Protein AF-A0A7W1Q3V2-F1 (afdb_monomer)

pLDDT: mean 90.74, std 6.9, range [56.25, 97.12]

Nearest PDB structures (foldseek):
  4tkn-assembly3_C  TM=7.096E-01  e=3.104E+00  Homo sapiens
  4mgf-assembly1_A  TM=4.597E-01  e=1.029E+00  Pseudomonas aeruginosa
  5g3q-assembly1_A  TM=3.971E-01  e=6.616E-01  Homo sapiens
  1u9t-assembly1_A-2  TM=4.318E-01  e=1.691E+00  Escherichia coli O157:H7 str. EDL933
  8e29-assembly1_A  TM=3.442E-01  e=2.489E+00  Homo sapiens

Radius of gyration: 12.83 Å; Cα contacts (8 Å, |Δi|>4): 150; chains: 1; bounding box: 32×28×35 Å

Mean predicted aligned error: 3.96 Å

Solvent-accessible surface area (backbone atoms only — not comparable to full-atom values): 4900 Å² total; per-residue (Å²): 133,81,52,30,61,46,74,48,86,68,26,37,38,41,54,51,96,94,45,75,47,78,43,44,54,93,35,49,75,46,76,46,72,46,80,45,81,55,97,95,38,81,46,52,28,27,39,39,35,30,43,48,98,89,68,48,83,44,80,46,77,37,42,38,83,40,54,75,43,56,28,77,68,46,52,62,53,55,56,70,48,55,129

Secondary structure (DSSP, 8-state):
---SEEE-SSEEEEEETTEEEEEEGGGEEEEEEEEEEETTEEEEEEEEEEE-TTS-EEEEEE-HHH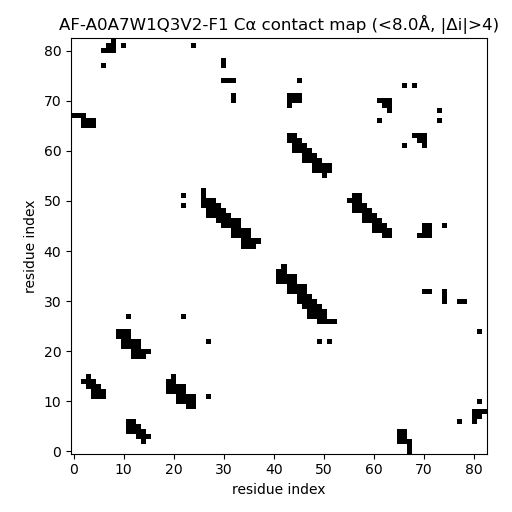HTS-HHHHHHHHHHH--

Structure (mmCIF, N/CA/C/O backbone):
data_AF-A0A7W1Q3V2-F1
#
_entry.id   AF-A0A7W1Q3V2-F1
#
loop_
_atom_site.group_PDB
_atom_site.id
_atom_site.type_symbol
_atom_site.label_atom_id
_atom_site.label_alt_id
_atom_site.label_comp_id
_atom_site.label_asym_id
_atom_site.label_entity_id
_atom_site.label_seq_id
_atom_site.pdbx_PDB_ins_code
_atom_site.Cartn_x
_atom_site.Cartn_y
_atom_site.Cartn_z
_atom_site.occupancy
_atom_site.B_iso_or_equiv
_atom_site.auth_seq_id
_atom_site.auth_comp_id
_atom_site.auth_asym_id
_atom_site.auth_atom_id
_atom_site.pdbx_PDB_model_num
ATOM 1 N N . ALA A 1 1 ? -14.332 4.428 -2.179 1.00 56.25 1 ALA A N 1
ATOM 2 C CA . ALA A 1 1 ? -12.986 4.939 -2.514 1.00 56.25 1 ALA A CA 1
ATOM 3 C C . ALA A 1 1 ? -12.201 3.821 -3.194 1.00 56.25 1 ALA A C 1
ATOM 5 O O . ALA A 1 1 ? -12.396 2.673 -2.814 1.00 56.25 1 ALA A O 1
ATOM 6 N N . ARG A 1 2 ? -11.379 4.104 -4.214 1.00 64.88 2 ARG A N 1
ATOM 7 C CA . ARG A 1 2 ? -10.459 3.090 -4.762 1.00 64.88 2 ARG A CA 1
ATOM 8 C C . ARG A 1 2 ? -9.303 2.902 -3.770 1.00 64.88 2 ARG A C 1
ATOM 10 O O . ARG A 1 2 ? -8.740 3.927 -3.381 1.00 64.88 2 ARG A O 1
ATOM 17 N N . PRO A 1 3 ? -8.938 1.663 -3.396 1.00 78.62 3 PRO A N 1
ATOM 18 C CA . PRO A 1 3 ? -7.755 1.418 -2.582 1.00 78.62 3 PRO A CA 1
ATOM 19 C C . PRO A 1 3 ? -6.525 2.061 -3.221 1.00 78.62 3 PRO A C 1
ATOM 21 O O . PRO A 1 3 ? -6.335 1.999 -4.441 1.00 78.62 3 PRO A O 1
ATOM 24 N N . ARG A 1 4 ? -5.700 2.699 -2.394 1.00 90.12 4 ARG A N 1
ATOM 25 C CA . ARG A 1 4 ? -4.451 3.342 -2.821 1.00 90.12 4 ARG A CA 1
ATOM 26 C C . ARG A 1 4 ? -3.305 2.349 -2.965 1.00 90.12 4 ARG A C 1
ATOM 28 O O . ARG A 1 4 ? -2.213 2.757 -3.336 1.00 90.12 4 ARG A O 1
ATOM 35 N N . LEU A 1 5 ? -3.552 1.072 -2.708 1.00 93.88 5 LEU A N 1
ATOM 36 C CA . LEU A 1 5 ? -2.577 0.005 -2.819 1.00 93.88 5 LEU A CA 1
ATOM 37 C C . LEU A 1 5 ? -3.172 -1.151 -3.622 1.00 93.88 5 LEU A C 1
ATOM 39 O O . LEU A 1 5 ? -4.300 -1.572 -3.369 1.00 93.88 5 LEU A O 1
ATOM 43 N N . ARG A 1 6 ? -2.413 -1.654 -4.593 1.00 93.75 6 ARG A N 1
ATOM 44 C CA . ARG A 1 6 ? -2.716 -2.873 -5.345 1.00 93.75 6 ARG A CA 1
ATOM 45 C C . ARG A 1 6 ? -1.438 -3.690 -5.468 1.00 93.75 6 ARG A C 1
ATOM 47 O O . ARG A 1 6 ? -0.399 -3.106 -5.747 1.00 93.75 6 ARG A O 1
ATOM 54 N N . ALA A 1 7 ? -1.534 -5.002 -5.311 1.00 93.44 7 ALA A N 1
ATOM 55 C CA . ALA A 1 7 ? -0.452 -5.930 -5.607 1.00 93.44 7 ALA A CA 1
ATOM 56 C C . ALA A 1 7 ? -0.900 -6.938 -6.666 1.00 93.44 7 ALA A C 1
ATOM 58 O O . ALA A 1 7 ? -2.075 -7.314 -6.713 1.00 93.44 7 ALA A O 1
ATOM 59 N N . ASP A 1 8 ? 0.034 -7.341 -7.512 1.00 92.94 8 ASP A N 1
ATOM 60 C CA . ASP A 1 8 ? -0.108 -8.387 -8.517 1.00 92.94 8 ASP A CA 1
ATOM 61 C C . ASP A 1 8 ? 1.231 -9.123 -8.692 1.00 92.94 8 ASP A C 1
ATOM 63 O O . ASP A 1 8 ? 2.182 -8.890 -7.945 1.00 92.94 8 ASP A O 1
ATOM 67 N N . ALA A 1 9 ? 1.291 -10.061 -9.637 1.00 92.00 9 ALA A N 1
ATOM 68 C CA . ALA A 1 9 ? 2.478 -10.884 -9.861 1.00 92.00 9 ALA A CA 1
ATOM 69 C C . ALA A 1 9 ? 3.719 -10.062 -10.260 1.00 92.00 9 ALA A C 1
ATOM 71 O O . ALA A 1 9 ? 4.838 -10.496 -9.997 1.00 92.00 9 ALA A O 1
ATOM 72 N N . ASP A 1 10 ? 3.530 -8.874 -10.841 1.00 93.19 10 ASP A N 1
ATOM 73 C CA . ASP A 1 10 ? 4.622 -8.035 -11.336 1.00 93.19 10 ASP A CA 1
ATOM 74 C C . ASP A 1 10 ? 5.145 -7.080 -10.247 1.00 93.19 10 ASP A C 1
ATOM 76 O O . ASP A 1 10 ? 6.333 -6.743 -10.222 1.00 93.19 10 ASP A O 1
ATOM 80 N N . GLY A 1 11 ? 4.290 -6.675 -9.300 1.00 94.62 11 GLY A N 1
ATOM 81 C CA . GLY A 1 11 ? 4.708 -5.840 -8.178 1.00 94.62 11 GLY A CA 1
ATOM 82 C C . GLY A 1 11 ? 3.574 -5.175 -7.404 1.00 94.62 11 GLY A C 1
ATOM 83 O O . GLY A 1 11 ? 2.446 -5.662 -7.317 1.00 94.62 11 GLY A O 1
ATOM 84 N N . ILE A 1 12 ? 3.889 -4.014 -6.828 1.00 95.12 12 ILE A N 1
ATOM 85 C CA . ILE A 1 12 ? 2.965 -3.184 -6.055 1.00 95.12 12 ILE A CA 1
ATOM 86 C C . ILE A 1 12 ? 2.730 -1.853 -6.764 1.00 95.12 12 ILE A C 1
ATOM 88 O O . ILE A 1 12 ? 3.653 -1.089 -7.029 1.00 95.12 12 ILE A O 1
ATOM 92 N N . THR A 1 13 ? 1.468 -1.505 -6.993 1.00 94.81 13 THR A N 1
ATOM 93 C CA . THR A 1 13 ? 1.061 -0.174 -7.440 1.00 94.81 13 THR A CA 1
ATOM 94 C C . THR A 1 13 ? 0.506 0.652 -6.285 1.00 94.81 13 THR A C 1
ATOM 96 O O . THR A 1 13 ? -0.515 0.311 -5.686 1.00 94.81 13 THR A O 1
ATOM 99 N N . VAL A 1 14 ? 1.130 1.805 -6.048 1.00 93.81 14 VAL A N 1
ATOM 100 C CA . VAL A 1 14 ? 0.692 2.823 -5.094 1.00 93.81 14 VAL A CA 1
ATOM 101 C C . VAL A 1 14 ? -0.016 3.963 -5.825 1.00 93.81 14 VAL A C 1
ATOM 103 O O . VAL A 1 14 ? 0.530 4.580 -6.739 1.00 93.81 14 VAL A O 1
ATOM 106 N N . GLY A 1 15 ? -1.245 4.264 -5.418 1.00 91.00 15 GLY A N 1
ATOM 107 C CA . GLY A 1 15 ? -2.040 5.397 -5.878 1.00 91.00 15 GLY A CA 1
ATOM 108 C C . GLY A 1 15 ? -1.798 6.656 -5.042 1.00 91.00 15 GLY A C 1
ATOM 109 O O . GLY A 1 15 ? -2.008 6.680 -3.828 1.00 91.00 15 GLY A O 1
ATOM 110 N N . GLY A 1 16 ? -1.408 7.741 -5.698 1.00 80.56 16 GLY A N 1
ATOM 111 C CA . GLY A 1 16 ? -1.207 9.063 -5.115 1.00 80.56 16 GLY A CA 1
ATOM 112 C C . GLY A 1 16 ? -2.087 10.135 -5.750 1.00 80.56 16 GLY A C 1
ATOM 113 O O . GLY A 1 16 ? -2.683 9.932 -6.805 1.00 80.56 16 GLY A O 1
ATOM 114 N N . LEU A 1 17 ? -2.111 11.310 -5.115 1.00 73.56 17 LEU A N 1
ATOM 115 C CA . LEU A 1 17 ? -2.710 12.523 -5.687 1.00 73.56 17 LEU A CA 1
ATOM 116 C C . LEU A 1 17 ? -2.063 12.894 -7.033 1.00 73.56 17 LEU A C 1
ATOM 118 O O . LEU A 1 17 ? -2.742 13.365 -7.935 1.00 73.56 17 LEU A O 1
ATOM 122 N N . LEU A 1 18 ? -0.759 12.630 -7.170 1.00 77.06 18 LEU A N 1
ATOM 123 C CA . LEU A 1 18 ? 0.047 12.929 -8.358 1.00 77.06 18 LEU A CA 1
ATOM 124 C C . LEU A 1 18 ? 0.083 11.780 -9.384 1.00 77.06 18 LEU A C 1
ATOM 126 O O . LEU A 1 18 ? 0.880 11.817 -10.315 1.00 77.06 18 LEU A O 1
ATO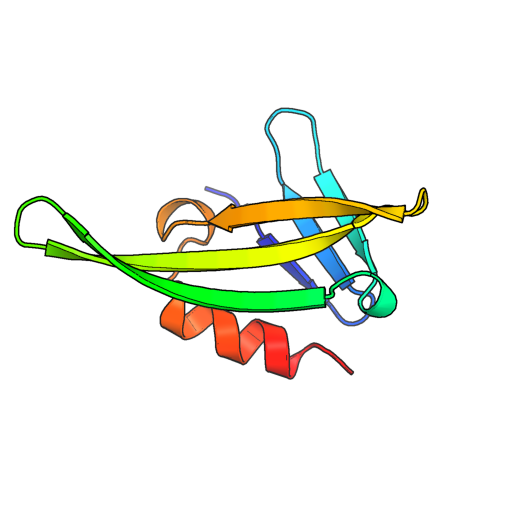M 130 N N . GLY A 1 19 ? -0.742 10.742 -9.213 1.00 85.69 19 GLY A N 1
ATOM 131 C CA . GLY A 1 19 ? -0.789 9.581 -10.104 1.00 85.69 19 GLY A CA 1
ATOM 132 C C . GLY A 1 19 ? -0.398 8.268 -9.429 1.00 85.69 19 GLY A C 1
ATOM 133 O O . GLY A 1 19 ? -0.284 8.177 -8.207 1.00 85.69 19 GLY A O 1
ATOM 134 N N . LYS A 1 20 ? -0.242 7.217 -10.237 1.00 90.56 20 LYS A N 1
ATOM 135 C CA . LYS A 1 20 ? 0.108 5.870 -9.771 1.00 90.56 20 LYS A CA 1
ATOM 136 C C . LYS A 1 20 ? 1.598 5.614 -9.969 1.00 90.56 20 LYS A 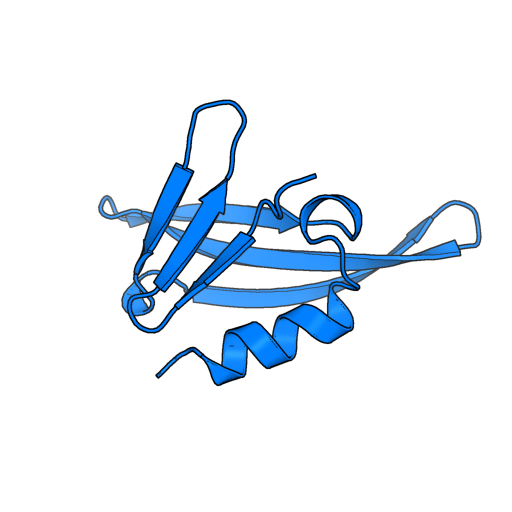C 1
ATOM 138 O O . LYS A 1 20 ? 2.136 5.961 -11.014 1.00 90.56 20 LYS A O 1
ATOM 143 N N . ARG A 1 21 ? 2.233 4.966 -8.997 1.00 90.94 21 ARG A N 1
ATOM 144 C CA . ARG A 1 21 ? 3.618 4.487 -9.079 1.00 90.94 21 ARG A CA 1
ATOM 145 C C . ARG A 1 21 ? 3.615 2.976 -8.942 1.00 90.94 21 ARG A C 1
ATOM 147 O O . ARG A 1 21 ? 2.996 2.464 -8.014 1.00 90.94 21 ARG A O 1
ATOM 154 N N . HIS A 1 22 ? 4.238 2.281 -9.884 1.00 93.38 22 HIS A N 1
ATOM 155 C CA . HIS A 1 22 ? 4.392 0.833 -9.827 1.00 93.38 22 HIS A CA 1
ATOM 156 C C . HIS A 1 22 ? 5.823 0.495 -9.408 1.00 93.38 22 HIS A C 1
ATOM 158 O O . HIS A 1 22 ? 6.772 1.059 -9.947 1.00 93.38 22 HIS A O 1
ATOM 164 N N . HIS A 1 23 ? 5.934 -0.402 -8.437 1.00 94.38 23 HIS A N 1
ATOM 165 C CA . HIS A 1 23 ? 7.164 -0.869 -7.818 1.00 94.38 23 HIS A CA 1
ATOM 166 C C . HIS A 1 23 ? 7.269 -2.376 -8.041 1.00 94.38 23 HIS A C 1
ATOM 168 O O . HIS A 1 23 ? 6.520 -3.123 -7.405 1.00 94.38 23 HIS A O 1
ATOM 174 N N . PRO A 1 24 ? 8.163 -2.836 -8.930 1.00 95.00 24 PRO A N 1
ATOM 175 C CA . PRO A 1 24 ? 8.433 -4.256 -9.112 1.00 95.00 24 PRO A CA 1
ATOM 176 C C . PRO A 1 24 ? 8.859 -4.926 -7.802 1.00 95.00 24 PRO A C 1
ATOM 178 O O . PRO A 1 24 ? 9.557 -4.311 -6.993 1.00 95.00 24 PRO A O 1
ATOM 181 N N . TRP A 1 25 ? 8.518 -6.203 -7.607 1.00 95.00 25 TRP A N 1
ATOM 182 C CA . TRP A 1 25 ? 8.881 -6.946 -6.388 1.00 95.00 25 TRP A CA 1
ATOM 183 C C . TRP A 1 25 ? 10.367 -6.886 -5.988 1.00 95.00 25 TRP A C 1
ATOM 185 O O . TRP A 1 25 ? 10.627 -6.757 -4.789 1.00 95.00 25 TRP A O 1
ATOM 195 N N . PRO A 1 26 ? 11.347 -6.916 -6.918 1.00 94.94 26 PRO A N 1
ATOM 196 C CA . PRO A 1 26 ? 12.764 -6.764 -6.571 1.00 94.94 26 PRO A CA 1
ATOM 197 C C . PRO A 1 26 ? 13.112 -5.426 -5.908 1.00 94.94 26 PRO A C 1
ATOM 199 O O . PRO A 1 26 ? 14.089 -5.338 -5.171 1.00 94.94 26 PRO A O 1
ATOM 202 N N . LEU A 1 27 ? 12.313 -4.386 -6.156 1.00 95.06 27 LEU A N 1
ATOM 203 C CA . LEU A 1 27 ? 12.490 -3.065 -5.562 1.00 95.06 27 LEU A CA 1
ATOM 204 C C . LEU A 1 27 ? 11.746 -2.914 -4.229 1.00 95.06 27 LEU A C 1
ATOM 206 O O . LEU A 1 27 ? 12.003 -1.962 -3.492 1.00 95.06 27 LEU A O 1
ATOM 210 N N . VAL A 1 28 ? 10.861 -3.853 -3.882 1.00 95.31 28 VAL A N 1
ATOM 211 C CA . VAL A 1 28 ? 10.136 -3.871 -2.608 1.00 95.31 28 VAL A CA 1
ATOM 212 C C . VAL A 1 28 ? 11.017 -4.492 -1.523 1.00 95.31 28 VAL A C 1
ATOM 214 O O . VAL A 1 28 ? 11.216 -5.708 -1.455 1.00 95.31 28 VAL A O 1
ATOM 217 N N . GLN A 1 29 ? 11.513 -3.639 -0.630 1.00 95.25 29 GLN A N 1
ATOM 218 C CA . GLN A 1 29 ? 12.422 -4.028 0.449 1.00 95.25 29 GLN A CA 1
ATOM 219 C C . GLN A 1 29 ? 11.690 -4.662 1.625 1.00 95.25 29 GLN A C 1
ATOM 221 O O . GLN A 1 29 ? 12.202 -5.578 2.264 1.00 95.25 29 GLN A O 1
ATOM 226 N N . GLY A 1 30 ? 10.469 -4.214 1.916 1.00 93.38 30 GLY A N 1
ATOM 227 C CA . GLY A 1 30 ? 9.722 -4.775 3.030 1.00 93.38 30 GLY A CA 1
ATOM 228 C C . GLY A 1 30 ? 8.306 -4.250 3.153 1.00 93.38 30 GLY A C 1
ATOM 229 O O . GLY A 1 30 ? 7.996 -3.133 2.745 1.00 93.38 30 GLY A O 1
ATOM 230 N N . VAL A 1 31 ? 7.468 -5.083 3.763 1.00 95.00 31 VAL A N 1
ATOM 231 C CA . VAL A 1 31 ? 6.111 -4.752 4.190 1.00 95.00 31 VAL A CA 1
ATOM 232 C C . VAL A 1 31 ? 6.039 -5.016 5.689 1.00 95.00 31 VAL A C 1
ATOM 234 O O . VAL A 1 31 ? 6.401 -6.102 6.143 1.00 95.00 31 VAL A O 1
ATOM 237 N N . ARG A 1 32 ? 5.605 -4.028 6.468 1.00 95.38 32 ARG A N 1
ATOM 238 C CA . ARG A 1 32 ? 5.499 -4.122 7.928 1.00 95.38 32 ARG A CA 1
ATOM 239 C C . ARG A 1 32 ? 4.166 -3.556 8.389 1.00 95.38 32 ARG A C 1
ATOM 241 O O . ARG A 1 32 ? 3.654 -2.610 7.804 1.00 95.38 32 ARG A O 1
ATOM 248 N N . VAL A 1 33 ? 3.633 -4.105 9.476 1.00 96.56 33 VAL A N 1
ATOM 249 C CA . VAL A 1 33 ? 2.521 -3.487 10.199 1.00 96.56 33 VAL A CA 1
ATOM 250 C C . VAL A 1 33 ? 3.042 -2.817 11.461 1.00 96.56 33 VAL A C 1
ATOM 252 O O . VAL A 1 33 ? 3.758 -3.435 12.251 1.00 96.56 33 VAL A O 1
ATOM 255 N N . LEU A 1 34 ? 2.661 -1.559 11.659 1.00 94.81 34 LEU A N 1
ATOM 256 C CA . LEU A 1 34 ? 2.909 -0.802 12.875 1.00 94.81 34 LEU A CA 1
ATOM 257 C C . LEU A 1 34 ? 1.592 -0.613 13.632 1.00 94.81 34 LEU A C 1
ATOM 259 O O . LEU A 1 34 ? 0.666 0.022 13.130 1.00 94.81 34 LEU A O 1
ATOM 263 N N . ARG A 1 35 ? 1.520 -1.124 14.864 1.00 93.25 35 ARG A N 1
ATOM 264 C CA . ARG A 1 35 ? 0.410 -0.850 15.787 1.00 93.25 35 ARG A CA 1
ATOM 265 C C . ARG A 1 35 ? 0.700 0.420 16.576 1.00 93.25 35 ARG A C 1
ATOM 267 O O . ARG A 1 35 ? 1.762 0.558 17.180 1.00 93.25 35 ARG A O 1
ATOM 274 N N . VAL A 1 36 ? -0.247 1.349 16.582 1.00 90.88 36 VAL A N 1
ATOM 275 C CA . VAL A 1 36 ? -0.167 2.626 17.294 1.00 90.88 36 VAL A CA 1
ATOM 276 C C . VAL A 1 36 ? -1.390 2.816 18.184 1.00 90.88 36 VAL A C 1
ATOM 278 O O . VAL A 1 36 ? -2.515 2.504 17.803 1.00 90.88 36 VAL A O 1
ATOM 281 N N . ARG A 1 37 ? -1.190 3.389 19.374 1.00 88.81 37 ARG A N 1
ATOM 282 C CA . ARG A 1 37 ? -2.290 3.777 20.266 1.00 88.81 37 ARG A CA 1
ATOM 283 C C . ARG A 1 37 ? -2.500 5.287 20.199 1.00 88.81 37 ARG A C 1
ATOM 285 O O . ARG A 1 37 ? -1.607 6.048 20.561 1.00 88.81 37 ARG A O 1
ATOM 292 N N . ARG A 1 38 ? -3.671 5.735 19.739 1.00 81.50 38 ARG A N 1
ATOM 293 C CA . ARG A 1 38 ? -4.045 7.158 19.640 1.00 81.50 38 ARG A CA 1
ATOM 294 C C . ARG A 1 38 ? -5.435 7.379 20.224 1.00 81.50 38 ARG A C 1
ATOM 296 O O . ARG A 1 38 ? -6.361 6.647 19.904 1.00 81.50 38 ARG A O 1
ATOM 303 N N . LEU A 1 39 ? -5.588 8.403 21.069 1.00 80.69 39 LEU A N 1
ATOM 304 C CA . LEU A 1 39 ? -6.879 8.794 21.666 1.00 80.69 39 LEU A CA 1
ATOM 305 C C . LEU A 1 39 ? -7.624 7.626 22.351 1.00 80.69 39 LEU A C 1
ATOM 307 O O . LEU A 1 39 ? -8.835 7.481 22.211 1.00 80.69 39 LEU A O 1
ATOM 311 N N . GLY A 1 40 ? -6.891 6.747 23.043 1.00 87.44 40 GLY A N 1
ATOM 312 C CA . GLY A 1 40 ? -7.466 5.567 23.701 1.00 87.44 40 GLY A CA 1
ATOM 313 C C . GLY A 1 40 ? -7.916 4.445 22.754 1.00 87.44 40 GLY A C 1
ATOM 314 O O . GLY A 1 40 ? -8.482 3.464 23.223 1.00 87.44 40 GLY A O 1
ATOM 315 N N . ARG A 1 41 ? -7.657 4.555 21.446 1.00 86.50 41 ARG A N 1
ATOM 316 C CA . ARG A 1 41 ? -7.929 3.516 20.445 1.00 86.50 41 ARG A CA 1
ATOM 317 C C . ARG A 1 41 ? -6.627 2.945 19.902 1.00 86.50 41 ARG A C 1
ATOM 319 O O . ARG A 1 41 ? -5.653 3.672 19.702 1.00 86.50 41 ARG A O 1
ATOM 326 N N . GLU A 1 42 ? -6.619 1.642 19.667 1.00 87.69 42 GLU A N 1
ATOM 327 C CA . GLU A 1 42 ? -5.560 0.978 18.916 1.00 87.69 42 GLU A CA 1
ATOM 328 C C . GLU A 1 42 ? -5.856 1.100 17.418 1.00 87.69 42 GLU A C 1
ATOM 330 O O . GLU A 1 42 ? -7.009 1.078 16.985 1.00 87.69 42 GLU A O 1
ATOM 335 N N . SER A 1 43 ? -4.826 1.347 16.622 1.00 89.81 43 SER A N 1
ATOM 336 C CA . SER A 1 43 ? -4.916 1.437 15.168 1.00 89.81 43 SER A CA 1
ATOM 337 C C . SER A 1 43 ? -3.655 0.854 14.555 1.00 89.81 43 SER A C 1
ATOM 339 O O . SER A 1 43 ? -2.574 0.974 15.124 1.00 89.81 43 SER A O 1
ATOM 341 N N . SER A 1 44 ? -3.783 0.248 13.386 1.00 94.19 44 SER A N 1
ATOM 342 C CA . SER A 1 44 ? -2.677 -0.312 12.620 1.00 94.19 44 SER A CA 1
ATOM 343 C C . SER A 1 44 ? -2.350 0.588 11.422 1.00 94.19 44 SER A C 1
ATOM 345 O O . SER A 1 44 ? -3.195 1.340 10.923 1.00 94.19 44 SER A O 1
ATOM 347 N N . LEU A 1 45 ? -1.097 0.541 10.980 1.00 95.56 45 LEU A N 1
ATOM 348 C CA . LEU A 1 45 ? -0.585 1.179 9.770 1.00 95.56 45 LEU A CA 1
ATOM 349 C C . LEU A 1 45 ? 0.234 0.153 8.990 1.00 95.56 45 LEU A C 1
ATOM 351 O O . LEU A 1 45 ? 0.956 -0.636 9.594 1.00 95.56 45 LEU A O 1
ATOM 355 N N . LEU A 1 46 ? 0.142 0.181 7.664 1.00 96.62 46 LEU A N 1
ATOM 356 C CA . LEU A 1 46 ? 0.983 -0.618 6.781 1.00 96.62 46 LEU A CA 1
ATOM 357 C C . LEU A 1 46 ? 2.135 0.249 6.270 1.00 96.62 46 LEU A C 1
ATOM 359 O O . LEU A 1 46 ? 1.899 1.234 5.572 1.00 96.62 46 LEU A O 1
ATOM 363 N N . GLU A 1 47 ? 3.360 -0.135 6.589 1.00 97.12 47 GLU A N 1
ATOM 364 C CA . GLU A 1 47 ? 4.579 0.428 6.023 1.00 97.12 47 GLU A CA 1
ATOM 365 C C . GLU A 1 47 ? 5.027 -0.415 4.831 1.00 97.12 47 GLU A C 1
ATOM 367 O O . GLU A 1 47 ? 5.125 -1.642 4.914 1.00 97.12 47 GLU A O 1
ATOM 372 N N . LEU A 1 48 ? 5.318 0.258 3.724 1.00 95.50 48 LEU A N 1
ATOM 373 C CA . LEU A 1 48 ? 5.876 -0.322 2.515 1.00 95.50 48 LEU A CA 1
ATOM 374 C C . LEU A 1 48 ? 7.170 0.419 2.181 1.00 95.50 48 LEU A C 1
ATOM 376 O O . LEU A 1 48 ? 7.134 1.597 1.825 1.00 95.50 48 LEU A O 1
ATOM 380 N N . ASN A 1 49 ? 8.289 -0.294 2.269 1.00 95.81 49 ASN A N 1
ATOM 381 C CA . ASN A 1 49 ? 9.609 0.203 1.904 1.00 95.81 49 ASN A CA 1
ATOM 382 C C . ASN A 1 49 ? 9.955 -0.253 0.489 1.00 95.81 49 ASN A C 1
ATOM 384 O O . ASN A 1 49 ? 9.921 -1.450 0.190 1.00 95.81 49 ASN A O 1
ATOM 388 N N . THR A 1 50 ? 10.316 0.693 -0.368 1.00 94.75 50 THR A N 1
ATOM 389 C CA . THR A 1 50 ? 10.727 0.451 -1.753 1.00 94.75 50 THR A CA 1
ATOM 390 C C . THR A 1 50 ? 11.990 1.234 -2.073 1.00 94.75 50 THR A C 1
ATOM 392 O O . THR A 1 50 ? 12.245 2.257 -1.447 1.00 94.75 50 THR A O 1
ATOM 395 N N . ILE A 1 51 ? 12.741 0.800 -3.077 1.00 94.88 51 ILE A N 1
ATOM 396 C CA . ILE A 1 51 ? 13.841 1.572 -3.663 1.00 94.88 51 ILE A CA 1
ATOM 397 C C . ILE A 1 51 ? 13.430 1.981 -5.081 1.00 94.88 51 ILE A C 1
ATOM 399 O O . ILE A 1 51 ? 12.774 1.207 -5.775 1.00 94.88 51 ILE A O 1
ATOM 403 N N . THR A 1 52 ? 13.747 3.195 -5.521 1.00 89.44 52 THR A N 1
ATOM 404 C CA . THR A 1 52 ? 13.495 3.609 -6.909 1.00 89.44 52 THR A CA 1
ATOM 405 C C . THR A 1 52 ? 14.489 2.962 -7.875 1.00 89.44 52 THR A C 1
ATOM 407 O O . THR A 1 52 ? 15.464 2.335 -7.466 1.00 89.44 52 THR A O 1
ATOM 410 N N . ALA A 1 53 ? 14.275 3.120 -9.183 1.00 85.69 53 ALA A N 1
ATOM 411 C CA . ALA A 1 53 ? 15.245 2.649 -10.175 1.00 85.69 53 ALA A CA 1
ATOM 412 C C . ALA A 1 53 ? 16.613 3.348 -10.032 1.00 85.69 53 ALA A C 1
ATOM 414 O O . ALA A 1 53 ? 17.640 2.780 -10.392 1.00 85.69 53 ALA A O 1
ATOM 415 N N . GLU A 1 54 ? 16.622 4.562 -9.481 1.00 89.31 54 GLU A N 1
ATOM 416 C CA . GLU A 1 54 ? 17.808 5.381 -9.233 1.00 89.31 54 GLU A CA 1
ATOM 417 C C . GLU A 1 54 ? 18.531 5.021 -7.923 1.00 89.31 54 GLU A C 1
ATOM 419 O O . GLU A 1 54 ? 19.625 5.525 -7.677 1.00 89.31 54 GLU A O 1
ATOM 424 N N . GLY A 1 55 ? 17.961 4.130 -7.104 1.00 90.62 55 GLY A N 1
ATOM 425 C CA . GLY A 1 55 ? 18.552 3.702 -5.834 1.00 90.62 55 GLY A CA 1
ATOM 426 C C . GLY A 1 55 ? 18.070 4.476 -4.604 1.00 90.62 55 GLY A C 1
ATOM 427 O O . GLY A 1 55 ? 18.564 4.215 -3.509 1.00 90.62 55 GLY A O 1
ATOM 428 N N . ASP A 1 56 ? 17.100 5.383 -4.747 1.00 93.81 56 ASP A N 1
ATOM 429 C CA . ASP A 1 56 ? 16.577 6.167 -3.625 1.00 93.81 56 ASP A CA 1
ATOM 430 C C . ASP A 1 56 ? 15.557 5.370 -2.804 1.00 93.81 56 ASP A C 1
ATOM 432 O O . ASP A 1 56 ? 14.653 4.735 -3.349 1.00 93.81 56 ASP A O 1
ATOM 436 N N . GLU A 1 57 ? 15.640 5.450 -1.477 1.00 94.00 57 GLU A N 1
ATOM 437 C CA . GLU A 1 57 ? 14.651 4.834 -0.591 1.00 94.00 57 GLU A CA 1
ATOM 438 C C . GLU A 1 57 ? 13.329 5.618 -0.574 1.00 94.00 57 GLU A C 1
ATOM 440 O O . GLU A 1 57 ? 13.288 6.849 -0.517 1.00 94.00 57 GLU A O 1
ATOM 445 N N . GLN A 1 58 ? 12.215 4.889 -0.577 1.00 93.25 58 GLN A N 1
ATOM 446 C CA . GLN A 1 58 ? 10.867 5.429 -0.454 1.00 93.25 58 GLN A CA 1
ATOM 447 C C . GLN A 1 58 ? 10.060 4.620 0.559 1.00 93.25 58 GLN A C 1
ATOM 449 O O . GLN A 1 58 ? 9.920 3.404 0.437 1.00 93.25 58 GLN A O 1
ATOM 454 N N . LEU A 1 59 ? 9.472 5.325 1.525 1.00 94.69 59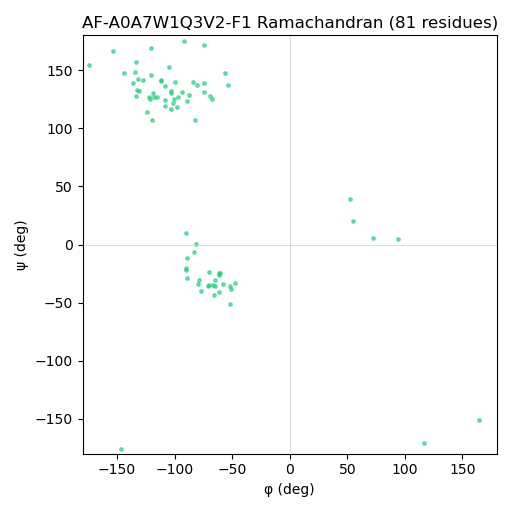 LEU A N 1
ATOM 455 C CA . LEU A 1 59 ? 8.546 4.771 2.506 1.00 94.69 59 LEU A CA 1
ATOM 456 C C . LEU A 1 59 ? 7.127 5.256 2.207 1.00 94.69 59 LEU A C 1
ATOM 458 O O . LEU A 1 59 ? 6.851 6.458 2.175 1.00 94.69 59 LEU A O 1
ATOM 462 N N . TYR A 1 60 ? 6.212 4.307 2.051 1.00 94.00 60 TYR A N 1
ATOM 463 C CA . TYR A 1 60 ? 4.779 4.561 1.997 1.00 94.00 60 TYR A CA 1
ATOM 464 C C . TYR A 1 60 ? 4.118 4.055 3.273 1.00 94.00 60 TYR A C 1
ATOM 466 O O . TYR A 1 60 ? 4.390 2.945 3.722 1.00 94.00 60 TYR A O 1
ATOM 474 N N . VAL A 1 61 ? 3.216 4.860 3.830 1.00 94.69 61 VAL A N 1
ATOM 475 C CA . VAL A 1 61 ? 2.434 4.500 5.014 1.00 94.69 61 VAL A CA 1
ATOM 476 C C . VAL A 1 61 ? 0.959 4.561 4.655 1.00 94.69 61 VAL A C 1
ATOM 478 O O . VAL A 1 61 ? 0.475 5.593 4.187 1.00 94.69 61 VAL A O 1
ATOM 481 N N . PHE A 1 62 ? 0.248 3.461 4.881 1.00 94.69 62 PHE A N 1
ATOM 482 C CA . PHE A 1 62 ? -1.175 3.343 4.588 1.00 94.69 62 PHE A CA 1
ATOM 483 C C . PHE A 1 62 ? -1.969 3.072 5.857 1.00 94.69 62 PHE A C 1
ATOM 485 O O . PHE A 1 62 ? -1.661 2.157 6.621 1.00 94.69 62 PHE A O 1
ATOM 492 N N . GLY A 1 63 ? -3.026 3.853 6.060 1.00 93.62 63 GLY A N 1
ATOM 493 C CA . GLY A 1 63 ? -4.035 3.557 7.066 1.00 93.62 63 GLY A CA 1
ATOM 494 C C . GLY A 1 63 ? -5.187 2.736 6.493 1.00 93.62 63 GLY A C 1
ATOM 495 O O . GLY A 1 63 ? -5.320 2.537 5.284 1.00 93.62 63 GLY A O 1
ATOM 496 N N . ARG A 1 64 ? -6.107 2.339 7.374 1.00 92.38 64 ARG A N 1
ATOM 497 C CA . ARG A 1 64 ? -7.334 1.613 7.007 1.00 92.38 64 ARG A CA 1
ATOM 498 C C . ARG A 1 64 ? -8.151 2.290 5.900 1.00 92.38 64 ARG A C 1
ATOM 500 O O . ARG A 1 64 ? -8.744 1.611 5.069 1.00 92.38 64 ARG A O 1
ATOM 507 N N . LEU A 1 65 ? -8.186 3.624 5.868 1.00 91.19 65 LEU A N 1
ATOM 508 C CA . LEU A 1 65 ? -8.913 4.376 4.836 1.00 91.19 65 LEU A CA 1
ATOM 509 C C . LEU A 1 65 ? -8.244 4.289 3.460 1.00 91.19 65 LEU A C 1
ATOM 511 O O . LEU A 1 65 ? -8.944 4.226 2.452 1.00 91.19 65 LEU A O 1
ATOM 515 N N . ASP A 1 66 ? -6.911 4.258 3.414 1.00 92.81 66 ASP A N 1
ATOM 516 C CA . ASP A 1 66 ? -6.169 4.118 2.162 1.00 92.81 66 ASP A CA 1
ATOM 517 C C . ASP A 1 66 ? -6.326 2.708 1.573 1.00 92.81 66 ASP A C 1
ATOM 519 O O . ASP A 1 66 ? -6.386 2.552 0.352 1.00 92.81 66 ASP A O 1
ATOM 523 N N . LEU A 1 67 ? -6.410 1.689 2.436 1.00 92.69 67 LEU A N 1
ATOM 524 C CA . LEU A 1 67 ? -6.509 0.276 2.051 1.00 92.69 67 LEU A CA 1
ATOM 525 C C . LEU A 1 67 ? -7.952 -0.212 1.869 1.00 92.69 67 LEU A C 1
ATOM 527 O O . LEU A 1 67 ? -8.173 -1.230 1.222 1.00 92.69 67 LEU A O 1
ATOM 531 N N . ALA A 1 68 ? -8.929 0.498 2.442 1.00 92.62 68 ALA A N 1
ATOM 532 C CA . ALA A 1 68 ? -10.309 0.035 2.618 1.00 92.62 68 ALA A CA 1
ATOM 533 C C . ALA A 1 68 ? -10.433 -1.311 3.378 1.00 92.62 68 ALA A C 1
ATOM 535 O O . ALA A 1 68 ? -11.466 -1.971 3.301 1.00 92.62 68 ALA A O 1
ATOM 536 N N . ALA A 1 69 ? -9.396 -1.690 4.129 1.00 93.06 69 ALA A N 1
ATOM 537 C CA . ALA A 1 69 ? -9.268 -2.922 4.907 1.00 93.06 69 ALA A CA 1
ATOM 538 C C . ALA A 1 69 ? -8.305 -2.694 6.085 1.00 93.06 69 ALA A C 1
ATOM 540 O O . ALA A 1 69 ? -7.613 -1.672 6.117 1.00 93.06 69 ALA A O 1
ATOM 541 N N . ASP A 1 70 ? -8.273 -3.604 7.063 1.00 93.12 70 ASP A N 1
ATOM 542 C CA . ASP A 1 70 ? -7.305 -3.506 8.159 1.00 93.12 70 ASP A CA 1
ATOM 543 C C . ASP A 1 70 ? -5.879 -3.775 7.642 1.00 93.12 70 ASP A C 1
ATOM 545 O O . ASP A 1 70 ? -5.658 -4.792 6.983 1.00 93.12 70 ASP A O 1
ATOM 549 N N . PRO A 1 71 ? -4.897 -2.896 7.913 1.00 95.00 71 PRO A N 1
ATOM 550 C CA . PRO A 1 71 ? -3.488 -3.156 7.621 1.00 95.00 71 PRO A CA 1
ATOM 551 C C . PRO A 1 71 ? -2.968 -4.525 8.081 1.00 95.00 71 PRO A C 1
ATOM 553 O O . PRO A 1 71 ? -2.116 -5.098 7.401 1.00 95.00 71 PRO A O 1
ATOM 556 N N . GLU A 1 72 ? -3.482 -5.058 9.194 1.00 94.75 72 GLU A N 1
ATOM 557 C CA . GLU A 1 72 ? -3.115 -6.392 9.689 1.00 94.75 72 GLU A CA 1
ATOM 558 C C . GLU A 1 72 ? -3.578 -7.518 8.766 1.00 94.75 72 GLU A C 1
ATOM 560 O O . GLU A 1 72 ? -2.848 -8.490 8.583 1.00 9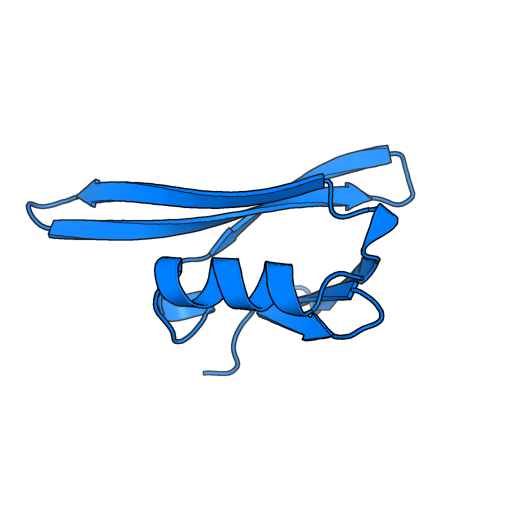4.75 72 GLU A O 1
ATOM 565 N N . ASP A 1 73 ? -4.735 -7.353 8.128 1.00 94.44 73 ASP A N 1
ATOM 566 C CA . ASP A 1 73 ? -5.278 -8.319 7.172 1.00 94.44 73 ASP A CA 1
ATOM 567 C C . ASP A 1 73 ? -4.606 -8.192 5.796 1.00 94.44 73 ASP A C 1
ATOM 569 O O . ASP A 1 73 ? -4.456 -9.175 5.070 1.00 94.44 73 ASP A O 1
ATOM 573 N N . VAL A 1 74 ? -4.174 -6.980 5.429 1.00 93.88 74 VAL A N 1
ATOM 574 C CA . VAL A 1 74 ? -3.571 -6.686 4.117 1.00 93.88 74 VAL A CA 1
ATOM 575 C C . VAL A 1 74 ? -2.122 -7.161 4.024 1.00 93.88 74 VAL A C 1
ATOM 577 O O . VAL A 1 74 ? -1.715 -7.690 2.990 1.00 93.88 74 VAL A O 1
ATOM 580 N N . ALA A 1 75 ? -1.325 -6.997 5.081 1.0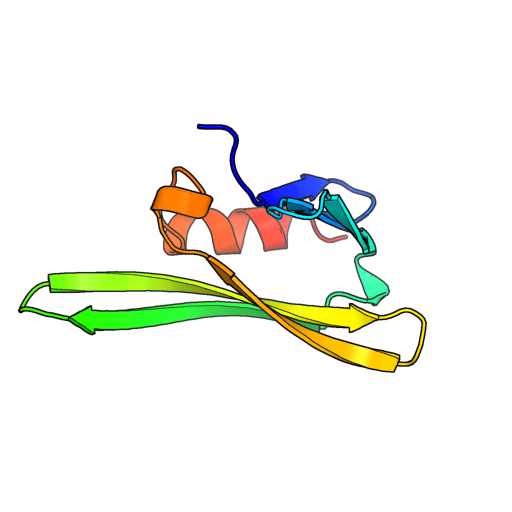0 93.50 75 ALA A N 1
ATOM 581 C CA . ALA A 1 75 ? 0.080 -7.405 5.077 1.00 93.50 75 ALA A CA 1
ATOM 582 C C . ALA A 1 75 ? 0.319 -8.869 4.638 1.00 93.50 75 ALA A C 1
ATOM 584 O O . ALA A 1 75 ? 1.107 -9.069 3.709 1.00 93.50 75 ALA A O 1
ATOM 585 N N . PRO A 1 76 ? -0.357 -9.892 5.206 1.00 92.88 76 PRO A N 1
ATOM 586 C CA . PRO A 1 76 ? -0.155 -11.279 4.785 1.00 92.88 76 PRO A CA 1
ATOM 587 C C . PRO A 1 76 ? -0.600 -11.528 3.338 1.00 92.88 76 PRO A C 1
ATOM 589 O O . PRO A 1 76 ? 0.006 -12.341 2.642 1.00 92.88 76 PRO A O 1
ATOM 592 N N . GLN A 1 77 ? -1.610 -10.801 2.851 1.00 93.38 77 GLN A N 1
ATOM 593 C CA . GLN A 1 77 ? -2.051 -10.896 1.458 1.00 93.38 77 GLN A CA 1
ATOM 594 C C . GLN A 1 77 ? -0.963 -10.394 0.505 1.00 93.38 77 GLN A C 1
ATOM 596 O O . GLN A 1 77 ? -0.669 -11.057 -0.486 1.00 93.38 77 GLN A O 1
ATOM 601 N N . LEU A 1 78 ? -0.307 -9.275 0.824 1.00 91.69 78 LEU A N 1
ATOM 602 C CA . LEU A 1 78 ? 0.813 -8.765 0.025 1.00 91.69 78 LEU A CA 1
ATOM 603 C C . LEU A 1 78 ? 1.975 -9.757 -0.015 1.00 91.69 78 LEU A C 1
ATOM 605 O O . LEU A 1 78 ? 2.556 -9.976 -1.074 1.00 91.69 78 LEU A O 1
ATOM 609 N N . THR A 1 79 ? 2.283 -10.394 1.115 1.00 87.56 79 THR A N 1
ATOM 610 C CA . THR A 1 79 ? 3.308 -11.441 1.171 1.00 87.56 79 THR A CA 1
ATOM 611 C C . THR A 1 79 ? 2.925 -12.667 0.344 1.00 87.56 79 THR A C 1
ATOM 613 O O . THR A 1 79 ? 3.800 -13.250 -0.279 1.00 87.56 79 THR A O 1
ATOM 616 N N . SER A 1 80 ? 1.642 -13.037 0.283 1.00 89.50 80 SER A N 1
ATOM 617 C CA . SER A 1 80 ? 1.184 -14.200 -0.495 1.00 89.50 80 SER A CA 1
ATOM 618 C C . SER A 1 80 ? 1.25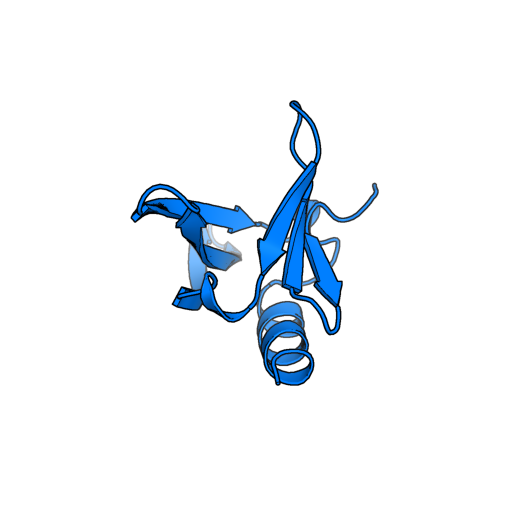8 -14.021 -2.016 1.00 89.50 80 SER A C 1
ATOM 620 O O . SER A 1 80 ? 1.304 -15.008 -2.743 1.00 89.50 80 SER A O 1
ATOM 622 N N . VAL A 1 81 ? 1.241 -12.773 -2.497 1.00 89.81 81 VAL A N 1
ATOM 623 C CA . VAL A 1 81 ? 1.312 -12.442 -3.931 1.00 89.81 81 VAL A CA 1
ATOM 624 C C . VAL A 1 81 ? 2.761 -12.270 -4.396 1.00 89.81 81 VAL A C 1
ATOM 626 O O . VAL A 1 81 ? 3.044 -12.41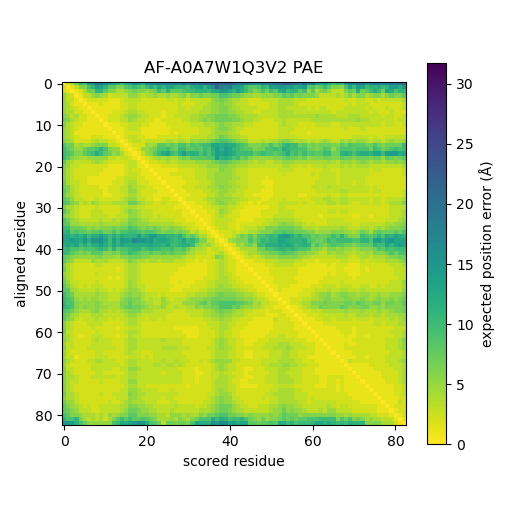1 -5.584 1.00 89.81 81 VAL A O 1
ATOM 629 N N . ARG A 1 82 ? 3.679 -11.978 -3.468 1.00 84.19 82 ARG A N 1
ATOM 630 C CA . ARG A 1 82 ? 5.108 -11.880 -3.757 1.00 84.19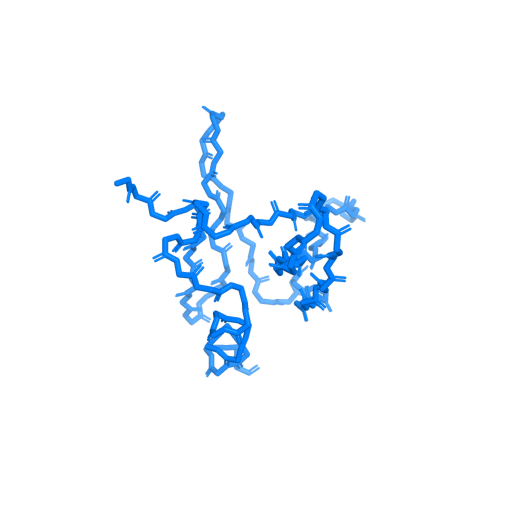 82 ARG A CA 1
ATOM 631 C C . ARG A 1 82 ? 5.656 -13.273 -4.125 1.00 84.19 82 ARG A C 1
ATOM 633 O O . ARG A 1 82 ? 5.478 -14.191 -3.323 1.00 84.19 82 ARG A O 1
ATOM 640 N N . PRO A 1 83 ? 6.307 -13.428 -5.292 1.00 73.62 83 PRO A N 1
ATOM 641 C CA . PRO A 1 83 ? 6.933 -14.686 -5.696 1.00 73.62 83 PRO A CA 1
ATOM 642 C C . PRO A 1 83 ? 8.184 -15.027 -4.875 1.00 73.62 83 PRO A C 1
ATOM 644 O O . PRO A 1 83 ? 8.798 -14.100 -4.289 1.00 73.62 83 PRO A O 1
#

Foldseek 3Di:
DPAQWDAALQAIWGQDPVGIDGAGLVQWPDWDKDWDQDPNDIFIKIWTWGADPVGHIDIDIDGCVNGVHGSVVVRVVNVVRYD

Sequence (83 aa):
ARPRLRADADGITVGGLLGKRHHPWPLVQGVRVLRVRRLGRESSLLELNTITAEGDEQLYVFGRLDLAADPEDVAPQLTSVRP